Protein AF-A0A528V5S8-F1 (afdb_monomer_lite)

Radius of gyration: 15.59 Å; chains: 1; bounding box: 34×28×46 Å

Sequence (115 aa):
YGGSGGTFAHESAIIEAIGHVGVDGFGIGLHNSIVAPYILHYGSEEQKKKWLPKLATGELIGAIAMTEPGAGSDLQGVKTRAEQDGNQYKVNGSKTFITNGQLANFIIIVTKTDP

Structure (mmCIF, N/CA/C/O backbone):
data_AF-A0A528V5S8-F1
#
_entry.id   AF-A0A528V5S8-F1
#
loop_
_atom_site.group_PDB
_atom_site.id
_atom_site.type_symbol
_atom_site.label_atom_id
_atom_site.label_alt_id
_atom_site.label_comp_id
_atom_site.label_asym_id
_atom_site.label_entity_id
_atom_site.label_seq_id
_atom_site.pdbx_PDB_ins_code
_atom_site.Cartn_x
_atom_site.Cartn_y
_atom_site.Cartn_z
_atom_site.occupancy
_atom_site.B_iso_or_equiv
_atom_site.auth_seq_id
_atom_site.auth_comp_id
_atom_site.auth_asym_id
_atom_site.auth_atom_id
_atom_site.pdbx_PDB_model_num
ATOM 1 N N . TYR A 1 1 ? 10.012 12.372 -2.089 1.00 94.69 1 TYR A N 1
ATOM 2 C CA . TYR A 1 1 ? 10.378 11.491 -0.960 1.00 94.69 1 TYR A CA 1
ATO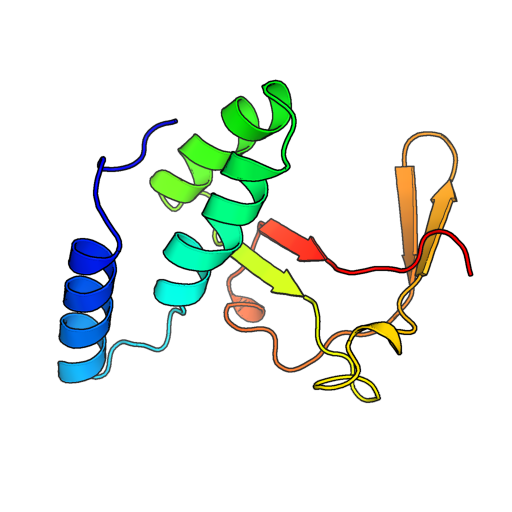M 3 C C . TYR A 1 1 ? 11.229 10.289 -1.411 1.00 94.69 1 TYR A C 1
ATOM 5 O O . TYR A 1 1 ? 10.957 9.179 -0.988 1.00 94.69 1 TYR A O 1
ATOM 13 N N . GLY A 1 2 ? 12.253 10.488 -2.257 1.00 95.06 2 GLY A N 1
ATOM 14 C CA . GLY A 1 2 ? 13.172 9.410 -2.676 1.00 95.06 2 GLY A CA 1
ATOM 15 C C . GLY A 1 2 ? 12.766 8.573 -3.901 1.00 95.06 2 GLY A C 1
ATOM 16 O O . GLY A 1 2 ? 13.518 7.688 -4.277 1.00 95.06 2 GLY A O 1
ATOM 17 N N . GLY A 1 3 ? 11.616 8.839 -4.531 1.00 93.88 3 GLY A N 1
ATOM 18 C CA . GLY A 1 3 ? 11.207 8.161 -5.771 1.00 93.88 3 GLY A CA 1
ATOM 19 C C . GLY A 1 3 ? 11.857 8.742 -7.033 1.00 93.88 3 GLY A C 1
ATOM 20 O O . GLY A 1 3 ? 12.341 9.873 -7.020 1.00 93.88 3 GLY A O 1
ATOM 21 N N . SER A 1 4 ? 11.792 7.993 -8.136 1.00 91.94 4 SER A N 1
ATOM 22 C CA . SER A 1 4 ? 12.487 8.290 -9.402 1.00 91.94 4 SER A CA 1
ATOM 23 C C . SER A 1 4 ? 11.889 9.424 -10.253 1.00 91.94 4 SER A C 1
ATOM 25 O O . SER A 1 4 ? 12.434 9.733 -11.305 1.00 91.94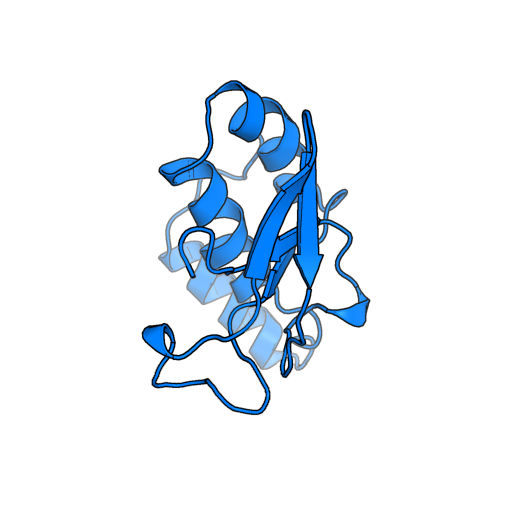 4 SER A O 1
ATOM 27 N N . GLY A 1 5 ? 10.786 10.052 -9.827 1.00 87.06 5 GLY A N 1
ATOM 28 C CA . GLY A 1 5 ? 10.239 11.251 -10.486 1.00 87.06 5 GLY A CA 1
ATOM 29 C C . GLY A 1 5 ? 9.551 11.022 -11.842 1.00 87.06 5 GLY A C 1
ATOM 30 O O . GLY A 1 5 ? 9.729 11.827 -12.750 1.00 87.06 5 GLY A O 1
ATOM 31 N N . GLY A 1 6 ? 8.769 9.945 -11.983 1.00 89.81 6 GLY A N 1
ATOM 32 C CA . GLY A 1 6 ? 8.081 9.577 -13.229 1.00 89.81 6 GLY A CA 1
ATOM 33 C C . GLY A 1 6 ? 6.596 9.957 -13.311 1.00 89.81 6 GLY A C 1
ATOM 34 O O . GLY A 1 6 ? 6.031 10.623 -12.446 1.00 89.81 6 GLY A O 1
ATOM 35 N N . THR A 1 7 ? 5.958 9.477 -14.376 1.00 92.69 7 THR A N 1
ATOM 36 C CA . THR A 1 7 ? 4.515 9.599 -14.648 1.00 92.69 7 THR A CA 1
ATOM 37 C C . THR A 1 7 ? 3.883 8.213 -14.771 1.00 92.69 7 THR A C 1
ATOM 39 O O . THR A 1 7 ? 4.592 7.213 -14.870 1.00 92.69 7 THR A O 1
ATOM 42 N N . PHE A 1 8 ? 2.553 8.143 -14.862 1.00 91.50 8 PHE A N 1
ATOM 43 C CA . PHE A 1 8 ? 1.841 6.881 -15.107 1.00 91.50 8 PHE A CA 1
ATOM 44 C C . PHE A 1 8 ? 2.299 6.151 -16.389 1.00 91.50 8 PHE A C 1
ATOM 46 O O . PHE A 1 8 ? 2.257 4.925 -16.456 1.00 91.50 8 PHE A O 1
ATOM 53 N N . ALA A 1 9 ? 2.799 6.884 -17.391 1.00 95.62 9 ALA A N 1
ATOM 54 C CA . ALA A 1 9 ? 3.356 6.281 -18.603 1.00 95.62 9 ALA A CA 1
ATOM 55 C C . ALA A 1 9 ? 4.627 5.460 -18.320 1.00 95.62 9 ALA A C 1
ATOM 57 O O . ALA A 1 9 ? 4.810 4.396 -18.903 1.00 95.62 9 ALA A O 1
ATOM 58 N N . HIS A 1 10 ? 5.476 5.920 -17.393 1.00 95.00 10 HIS A N 1
ATOM 59 C CA . HIS A 1 10 ? 6.673 5.179 -16.989 1.00 95.00 10 HIS A CA 1
ATOM 60 C C . HIS A 1 10 ? 6.293 3.881 -16.280 1.00 95.00 10 HIS A C 1
ATOM 62 O O . HIS A 1 10 ? 6.851 2.831 -16.579 1.00 95.00 10 HIS A O 1
ATOM 68 N N . GLU A 1 11 ? 5.308 3.947 -15.386 1.00 94.38 11 GLU A N 1
ATOM 69 C CA . GLU A 1 11 ? 4.793 2.756 -14.722 1.00 94.38 11 GLU A CA 1
ATOM 70 C C . GLU A 1 11 ? 4.210 1.756 -15.728 1.00 94.38 11 GLU A C 1
ATOM 72 O O . GLU A 1 11 ? 4.510 0.568 -15.659 1.00 94.38 11 GLU A O 1
ATOM 77 N N . SER A 1 12 ? 3.404 2.233 -16.681 1.00 94.88 12 SER A N 1
ATOM 78 C CA . SER A 1 12 ? 2.788 1.373 -17.696 1.00 94.88 12 SER A CA 1
ATOM 79 C C . SER A 1 12 ? 3.849 0.596 -18.480 1.00 94.88 12 SER A C 1
ATOM 81 O O . SER A 1 12 ? 3.723 -0.615 -18.639 1.00 94.88 12 SER A O 1
ATOM 83 N N . ALA A 1 13 ? 4.935 1.268 -18.879 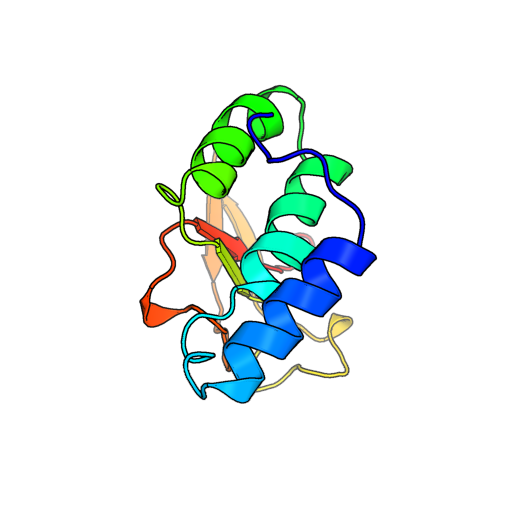1.00 96.19 13 ALA A N 1
ATOM 84 C CA . ALA A 1 13 ? 6.059 0.631 -19.561 1.00 96.19 13 ALA A CA 1
ATOM 85 C C . ALA A 1 13 ? 6.787 -0.404 -18.680 1.00 96.19 13 ALA A C 1
ATOM 87 O O . ALA A 1 13 ? 7.182 -1.459 -19.170 1.00 96.19 13 ALA A O 1
ATOM 88 N N . ILE A 1 14 ? 6.952 -0.131 -17.378 1.00 94.06 14 ILE A N 1
ATOM 89 C CA . ILE A 1 14 ? 7.568 -1.071 -16.426 1.00 94.06 14 ILE A CA 1
ATOM 90 C C . ILE A 1 14 ? 6.712 -2.333 -16.282 1.00 94.06 14 ILE A C 1
ATOM 92 O O . ILE A 1 14 ? 7.235 -3.443 -16.375 1.00 94.06 14 ILE A O 1
ATOM 96 N N . ILE A 1 15 ? 5.403 -2.168 -16.074 1.00 94.69 15 ILE A N 1
ATOM 97 C CA . ILE A 1 15 ? 4.466 -3.287 -15.917 1.00 94.69 15 ILE A CA 1
ATOM 98 C C . ILE A 1 15 ? 4.417 -4.125 -17.200 1.00 94.69 15 ILE A C 1
ATOM 100 O O . ILE A 1 15 ? 4.482 -5.350 -17.121 1.00 94.69 15 ILE A O 1
ATOM 104 N N . GLU A 1 16 ? 4.358 -3.487 -18.373 1.00 95.56 16 GLU A N 1
ATOM 105 C CA . GLU A 1 16 ? 4.375 -4.179 -19.666 1.00 95.56 16 GLU A CA 1
ATOM 106 C C . GLU A 1 16 ? 5.658 -4.998 -19.851 1.00 95.56 16 GLU A C 1
ATOM 108 O O . GLU A 1 16 ? 5.588 -6.186 -20.166 1.00 95.56 16 GLU A O 1
ATOM 113 N N . ALA A 1 17 ? 6.826 -4.400 -19.600 1.00 95.75 17 ALA A N 1
ATOM 114 C CA . ALA A 1 17 ? 8.109 -5.080 -19.753 1.00 95.75 17 ALA A CA 1
ATOM 115 C C . ALA A 1 17 ? 8.254 -6.284 -18.803 1.00 95.75 17 ALA A C 1
ATOM 117 O O . ALA A 1 17 ? 8.711 -7.347 -19.222 1.00 95.75 17 ALA A O 1
ATOM 118 N N . ILE A 1 18 ? 7.839 -6.138 -17.540 1.00 94.81 18 ILE A N 1
ATOM 119 C CA . ILE A 1 18 ? 7.866 -7.214 -16.535 1.00 94.81 18 ILE A CA 1
ATOM 120 C C . ILE A 1 18 ? 6.891 -8.337 -16.901 1.00 94.81 18 ILE A C 1
ATOM 122 O O . ILE A 1 18 ? 7.250 -9.515 -16.829 1.00 94.81 18 ILE A O 1
ATOM 126 N N . GLY A 1 19 ? 5.678 -7.981 -17.330 1.00 94.56 19 GLY A N 1
ATOM 127 C CA . GLY A 1 19 ? 4.671 -8.943 -17.770 1.00 94.56 19 GLY A CA 1
ATOM 128 C C . GLY A 1 19 ? 5.110 -9.712 -19.015 1.00 94.56 19 GLY A C 1
ATOM 129 O O . GLY A 1 19 ? 4.928 -10.925 -19.082 1.00 94.56 19 GLY A O 1
ATOM 130 N N . HIS A 1 20 ? 5.766 -9.044 -19.970 1.00 95.81 20 HIS A N 1
ATOM 131 C CA . HIS A 1 20 ? 6.252 -9.667 -21.203 1.00 95.81 20 HIS A CA 1
ATOM 132 C C . HIS A 1 20 ? 7.247 -10.809 -20.952 1.00 95.81 20 HIS A C 1
ATOM 134 O O . HIS A 1 20 ? 7.261 -11.791 -21.692 1.00 95.81 20 HIS A O 1
ATOM 140 N N . VAL A 1 21 ? 8.064 -10.703 -19.900 1.00 96.06 21 VAL A N 1
ATOM 141 C CA . VAL A 1 21 ? 9.048 -11.734 -19.529 1.00 96.06 21 VAL A CA 1
ATOM 142 C C . VAL A 1 21 ? 8.534 -12.715 -18.466 1.00 96.06 21 VAL A C 1
ATOM 144 O O . VAL A 1 21 ? 9.263 -13.631 -18.090 1.00 96.06 21 VAL A O 1
ATOM 147 N N . GLY A 1 22 ? 7.294 -12.549 -17.987 1.00 94.00 22 GLY A N 1
ATOM 148 C CA . GLY A 1 22 ? 6.644 -13.465 -17.043 1.00 94.00 22 GLY A CA 1
ATOM 149 C C . GLY A 1 22 ? 7.208 -13.434 -15.619 1.00 94.00 22 GLY A C 1
ATOM 150 O O . GLY A 1 22 ? 7.229 -14.465 -14.949 1.00 94.00 22 GLY A O 1
ATOM 151 N N . VAL A 1 23 ? 7.706 -12.280 -15.156 1.00 91.44 23 VAL A N 1
ATOM 152 C CA . VAL A 1 23 ? 8.264 -12.105 -13.793 1.00 91.44 23 VAL A CA 1
ATOM 153 C C . VAL A 1 23 ? 7.396 -11.202 -12.909 1.00 91.44 23 VAL A C 1
ATOM 155 O O . VAL A 1 23 ? 7.874 -10.533 -11.996 1.00 91.44 23 VAL A O 1
ATOM 158 N N . ASP A 1 24 ? 6.093 -11.199 -13.164 1.00 87.44 24 ASP A N 1
ATOM 159 C CA . ASP A 1 24 ? 5.062 -10.378 -12.521 1.00 87.44 24 ASP A CA 1
ATOM 160 C C . ASP A 1 24 ? 4.572 -10.920 -11.162 1.00 87.44 24 ASP A C 1
ATOM 162 O O . ASP A 1 24 ? 3.628 -10.391 -10.576 1.00 87.44 24 ASP A O 1
ATOM 166 N N . GLY A 1 25 ? 5.240 -11.939 -10.608 1.00 88.44 25 GLY A N 1
ATOM 167 C CA . GLY A 1 25 ? 4.907 -12.511 -9.297 1.00 88.44 25 GLY A CA 1
ATOM 168 C C . GLY A 1 25 ? 5.038 -11.522 -8.130 1.00 88.44 25 GLY A C 1
ATOM 169 O O . GLY A 1 25 ? 4.373 -11.678 -7.105 1.00 88.44 25 GLY A O 1
ATOM 170 N N . PHE A 1 26 ? 5.861 -10.481 -8.287 1.00 91.81 26 PHE A N 1
ATOM 171 C CA . PHE A 1 26 ? 5.828 -9.311 -7.416 1.00 91.81 26 PHE A CA 1
ATOM 172 C C . PHE A 1 26 ? 4.851 -8.281 -7.988 1.00 91.81 26 PHE A C 1
ATOM 174 O O . PHE A 1 26 ? 5.048 -7.779 -9.094 1.00 91.81 26 PHE A O 1
ATOM 181 N N . GLY A 1 27 ? 3.833 -7.911 -7.208 1.00 94.56 27 GLY A N 1
ATOM 182 C CA . GLY A 1 27 ? 2.854 -6.887 -7.560 1.00 94.56 27 GLY A CA 1
ATOM 183 C C . GLY A 1 27 ? 3.455 -5.482 -7.529 1.00 94.56 27 GLY A C 1
ATOM 184 O O . GLY A 1 27 ? 3.075 -4.664 -6.690 1.00 94.56 27 GLY A O 1
ATOM 185 N N . ILE A 1 28 ? 4.392 -5.197 -8.433 1.00 94.19 28 ILE A N 1
ATOM 186 C CA . ILE A 1 28 ? 5.086 -3.910 -8.542 1.00 94.19 28 ILE A CA 1
ATOM 187 C C . ILE A 1 28 ? 4.109 -2.775 -8.855 1.00 94.19 28 ILE A C 1
ATOM 189 O O . ILE A 1 28 ? 4.190 -1.719 -8.234 1.00 94.19 28 ILE A O 1
ATOM 193 N N . GLY A 1 29 ? 3.114 -3.042 -9.708 1.00 94.50 29 GLY A N 1
ATOM 194 C CA . GLY A 1 29 ? 2.043 -2.098 -10.024 1.00 94.50 29 GLY A CA 1
ATOM 195 C C . GLY A 1 29 ? 1.240 -1.684 -8.792 1.00 94.50 29 GLY A C 1
ATOM 196 O O . GLY A 1 29 ? 0.981 -0.504 -8.566 1.00 94.50 29 GLY A O 1
ATOM 197 N N . LEU A 1 30 ? 0.901 -2.650 -7.930 1.00 96.12 30 LEU A N 1
ATOM 198 C CA . LEU A 1 30 ? 0.253 -2.369 -6.648 1.00 96.12 30 LEU A CA 1
ATOM 199 C C . LEU A 1 30 ? 1.150 -1.495 -5.759 1.00 96.12 30 LEU A C 1
ATOM 201 O O . LEU A 1 30 ? 0.694 -0.510 -5.179 1.00 96.12 30 LEU A O 1
ATOM 205 N N . HIS A 1 31 ? 2.423 -1.868 -5.635 1.00 96.88 31 HIS A N 1
ATOM 206 C CA . HIS A 1 31 ? 3.382 -1.202 -4.757 1.00 96.88 31 HIS A CA 1
ATOM 207 C C . HIS A 1 31 ? 3.601 0.267 -5.146 1.00 96.88 31 HIS A C 1
ATOM 209 O O . HIS A 1 31 ? 3.428 1.169 -4.320 1.00 96.88 31 HIS A O 1
ATOM 215 N N . ASN A 1 32 ? 3.922 0.506 -6.416 1.00 94.75 32 ASN A N 1
ATOM 216 C CA . ASN A 1 32 ? 4.282 1.819 -6.945 1.00 94.75 32 ASN A CA 1
ATOM 217 C C . ASN A 1 32 ? 3.069 2.715 -7.189 1.00 94.75 32 ASN A C 1
ATOM 219 O O . ASN A 1 32 ? 3.135 3.912 -6.913 1.00 94.75 32 ASN A O 1
ATOM 223 N N . SER A 1 33 ? 1.975 2.152 -7.706 1.00 93.56 33 SER A N 1
ATOM 224 C CA . SER A 1 33 ? 0.858 2.942 -8.244 1.00 93.56 33 SER A CA 1
ATOM 225 C C . SER A 1 33 ? -0.379 2.960 -7.362 1.00 93.56 33 SER A C 1
ATOM 227 O O . SER A 1 33 ? -1.307 3.721 -7.632 1.00 93.56 33 SER A O 1
ATOM 229 N N . ILE A 1 34 ? -0.399 2.167 -6.288 1.00 95.81 34 ILE A N 1
ATOM 230 C CA . ILE A 1 34 ? -1.494 2.167 -5.314 1.00 95.81 34 ILE A CA 1
ATOM 231 C C . ILE A 1 34 ? -0.956 2.499 -3.921 1.00 95.81 34 ILE A C 1
ATOM 233 O O . ILE A 1 34 ? -1.322 3.531 -3.358 1.00 95.81 34 ILE A O 1
ATOM 237 N N . VAL A 1 35 ? -0.054 1.684 -3.365 1.00 97.94 35 VAL A N 1
ATOM 238 C CA . VAL A 1 35 ? 0.385 1.832 -1.963 1.00 97.94 35 VAL A CA 1
ATOM 239 C C . VAL A 1 35 ? 1.125 3.150 -1.726 1.00 97.94 35 VAL A C 1
ATOM 241 O O . VAL A 1 35 ? 0.756 3.903 -0.821 1.00 97.94 35 VAL A O 1
ATOM 244 N N . ALA A 1 36 ? 2.149 3.463 -2.527 1.00 97.12 36 ALA A N 1
ATOM 245 C CA . ALA A 1 36 ? 2.892 4.712 -2.358 1.00 97.12 36 ALA A CA 1
ATOM 246 C C . ALA A 1 36 ? 2.008 5.969 -2.567 1.00 97.12 36 ALA A C 1
ATOM 248 O O . ALA A 1 36 ? 2.065 6.867 -1.720 1.00 97.12 36 ALA A O 1
ATOM 249 N N . PRO A 1 37 ? 1.129 6.042 -3.590 1.00 96.38 37 PRO A N 1
ATOM 250 C CA . PRO A 1 37 ? 0.181 7.143 -3.749 1.00 96.38 37 PRO A CA 1
ATOM 251 C C . PRO A 1 37 ? -0.793 7.318 -2.583 1.00 96.38 37 PRO A C 1
ATOM 253 O O . PRO A 1 37 ? -1.052 8.456 -2.195 1.00 96.38 37 PRO A O 1
ATOM 256 N N . TYR A 1 38 ? -1.283 6.237 -1.962 1.00 97.38 38 TYR A N 1
ATOM 257 C CA . TYR A 1 38 ? -2.140 6.349 -0.773 1.00 97.38 38 TYR A CA 1
ATOM 258 C C . TYR A 1 38 ? -1.465 7.168 0.335 1.00 97.38 38 TYR A C 1
ATOM 260 O O . TYR A 1 38 ? -2.074 8.068 0.910 1.00 97.38 38 TYR A O 1
ATOM 268 N N . ILE A 1 39 ? -0.186 6.903 0.604 1.00 98.00 39 ILE A N 1
ATOM 269 C CA . ILE A 1 39 ? 0.574 7.650 1.614 1.00 98.00 39 ILE A CA 1
ATOM 270 C C . ILE A 1 39 ? 0.891 9.063 1.118 1.00 98.00 39 ILE A C 1
ATOM 272 O O . ILE A 1 39 ? 0.792 10.020 1.884 1.00 98.00 39 ILE A O 1
ATOM 276 N N . LEU A 1 40 ? 1.260 9.215 -0.156 1.00 97.00 40 LEU A N 1
ATOM 277 C CA . LEU A 1 40 ? 1.589 10.515 -0.741 1.00 97.00 40 LEU A CA 1
ATOM 278 C C . LEU A 1 40 ? 0.419 11.504 -0.654 1.00 97.00 40 LEU A C 1
ATOM 280 O O . LEU A 1 40 ? 0.642 12.682 -0.365 1.00 97.00 40 LEU A O 1
ATOM 284 N N . HIS A 1 41 ? -0.803 11.028 -0.890 1.00 97.25 41 HIS A N 1
ATOM 285 C CA . HIS A 1 41 ? -1.999 11.865 -0.934 1.00 97.25 41 HIS A CA 1
ATOM 286 C C . HIS A 1 41 ? -2.688 12.014 0.423 1.00 97.25 41 HIS A C 1
ATOM 288 O O . HIS A 1 41 ? -3.132 13.115 0.739 1.00 97.25 41 HIS A O 1
ATOM 294 N N . TYR A 1 42 ? -2.758 10.949 1.227 1.00 98.00 42 TYR A N 1
ATOM 295 C CA . TYR A 1 42 ? -3.554 10.941 2.461 1.00 98.00 42 TYR A CA 1
ATOM 296 C C . TYR A 1 42 ? -2.728 10.878 3.746 1.00 98.00 42 TYR A C 1
ATOM 298 O O . TYR A 1 42 ? -3.270 11.095 4.828 1.00 98.00 42 TYR A O 1
ATOM 306 N N . GLY A 1 43 ? -1.431 10.581 3.655 1.00 97.81 43 GLY A N 1
ATOM 307 C CA . GLY A 1 43 ? -0.558 10.555 4.822 1.00 97.81 43 GLY A CA 1
ATOM 308 C C . GLY A 1 43 ? -0.274 11.955 5.370 1.00 97.81 43 GLY A C 1
ATOM 309 O O . GLY A 1 43 ? -0.274 12.939 4.629 1.00 97.81 43 GLY A O 1
ATOM 310 N N . SER A 1 44 ? 0.036 12.049 6.663 1.00 98.50 44 SER A N 1
ATOM 311 C CA . SER A 1 44 ? 0.641 13.258 7.235 1.00 98.50 44 SER A CA 1
ATOM 312 C C . SER A 1 44 ? 2.057 13.478 6.681 1.00 98.50 44 SER A C 1
ATOM 314 O O . SER A 1 44 ? 2.679 12.559 6.139 1.00 98.50 44 SER A O 1
ATOM 316 N N . GLU A 1 45 ? 2.622 14.677 6.831 1.00 98.44 45 GLU A N 1
ATOM 317 C CA . GLU A 1 45 ? 4.001 14.925 6.385 1.00 98.44 45 GLU A CA 1
ATOM 318 C C . GLU A 1 45 ? 5.023 14.042 7.119 1.00 98.44 45 GLU A C 1
ATOM 320 O O . GLU A 1 45 ? 5.995 13.578 6.516 1.00 98.44 45 GLU A O 1
ATOM 325 N N . GLU A 1 46 ? 4.786 13.735 8.395 1.00 98.50 46 GLU A N 1
ATOM 326 C CA . GLU A 1 46 ? 5.595 12.798 9.181 1.00 98.50 46 GLU A CA 1
ATOM 327 C C . GLU A 1 46 ? 5.525 11.386 8.589 1.00 98.50 46 GLU A C 1
ATOM 329 O O . GLU A 1 46 ? 6.554 10.733 8.411 1.00 98.50 46 GLU A O 1
ATOM 334 N N . GLN A 1 47 ? 4.323 10.925 8.234 1.00 98.44 47 GLN A N 1
ATOM 335 C CA . GLN A 1 47 ? 4.097 9.620 7.610 1.00 98.44 47 GLN A CA 1
ATOM 336 C C . GLN A 1 47 ? 4.773 9.520 6.239 1.00 98.44 47 GLN A C 1
ATOM 338 O O . GLN A 1 47 ? 5.488 8.551 5.967 1.00 98.44 47 GLN A O 1
ATOM 343 N N . LYS A 1 48 ? 4.624 10.549 5.398 1.00 98.69 48 LYS A N 1
ATOM 344 C CA . LYS A 1 48 ? 5.274 10.626 4.084 1.00 98.69 48 LYS A CA 1
ATOM 345 C C . LYS A 1 48 ? 6.792 10.555 4.204 1.00 98.69 48 LYS A C 1
ATOM 347 O O . LYS A 1 48 ? 7.417 9.743 3.526 1.00 98.69 48 LYS A O 1
ATOM 352 N N . LYS A 1 49 ? 7.395 11.351 5.097 1.00 98.50 49 LYS A N 1
ATOM 353 C CA . LYS A 1 49 ? 8.849 11.337 5.344 1.00 98.50 49 LYS A CA 1
ATOM 354 C C . LYS A 1 49 ? 9.336 10.001 5.905 1.00 98.50 49 LYS A C 1
ATOM 356 O O . LYS A 1 49 ? 10.438 9.582 5.570 1.00 98.50 49 LYS A O 1
ATOM 361 N N . LYS A 1 50 ? 8.530 9.333 6.735 1.00 98.44 50 LYS A N 1
ATOM 362 C CA . LYS A 1 50 ? 8.885 8.053 7.362 1.00 98.44 50 LYS A CA 1
ATOM 363 C C . LYS A 1 50 ? 8.834 6.874 6.390 1.00 98.44 50 LYS A C 1
ATOM 365 O O . LYS A 1 50 ? 9.713 6.015 6.448 1.00 98.44 50 LYS A O 1
ATOM 370 N N . TRP A 1 51 ? 7.806 6.796 5.545 1.00 98.56 51 TRP A N 1
ATOM 371 C CA . TRP A 1 51 ? 7.506 5.575 4.787 1.00 98.56 51 TRP A CA 1
ATOM 372 C C . TRP A 1 51 ? 7.846 5.655 3.303 1.00 98.56 51 TRP A C 1
ATOM 374 O O . TRP A 1 51 ? 8.366 4.683 2.762 1.00 98.56 51 TRP A O 1
ATOM 384 N N . LEU A 1 52 ? 7.614 6.792 2.641 1.00 98.44 52 LEU A N 1
ATOM 385 C CA . LEU A 1 52 ? 7.822 6.884 1.192 1.00 98.44 52 LEU A CA 1
ATOM 386 C C . LEU A 1 52 ? 9.277 6.637 0.758 1.00 98.44 52 LEU A C 1
ATOM 388 O O . LEU A 1 52 ? 9.451 5.923 -0.227 1.00 98.44 52 LEU A O 1
ATOM 392 N N . PRO A 1 53 ? 10.320 7.118 1.471 1.00 98.38 53 PRO A N 1
ATOM 393 C CA . PRO A 1 53 ? 11.697 6.786 1.105 1.00 98.38 53 PRO A CA 1
ATOM 394 C C . PRO A 1 53 ? 11.975 5.282 1.154 1.00 98.38 53 PRO A C 1
ATOM 396 O O . PRO A 1 53 ? 12.645 4.760 0.274 1.00 98.38 53 PRO A O 1
ATOM 399 N N . LYS A 1 54 ? 11.411 4.576 2.140 1.00 98.50 54 LYS A N 1
ATOM 400 C CA . LYS A 1 54 ? 11.601 3.131 2.322 1.00 98.50 54 LYS A CA 1
ATOM 401 C C . LYS A 1 54 ? 10.828 2.294 1.305 1.00 98.50 54 LYS A C 1
ATOM 403 O O . LYS A 1 54 ? 11.293 1.236 0.899 1.00 98.50 54 LYS A O 1
ATOM 408 N N . LEU A 1 55 ? 9.652 2.766 0.889 1.00 97.88 55 LEU A N 1
ATOM 409 C CA . LEU A 1 55 ? 8.904 2.161 -0.215 1.00 97.88 55 LEU A CA 1
ATOM 410 C C . LEU A 1 55 ? 9.628 2.367 -1.549 1.00 97.88 55 LEU A C 1
ATOM 412 O O . LEU A 1 55 ? 9.637 1.459 -2.373 1.00 97.88 55 LEU A O 1
ATOM 416 N N . ALA A 1 56 ? 10.255 3.532 -1.747 1.00 96.81 56 ALA A N 1
ATOM 417 C CA . ALA A 1 56 ? 11.010 3.842 -2.959 1.00 96.81 56 ALA A CA 1
ATOM 418 C C . ALA A 1 56 ? 12.309 3.028 -3.082 1.00 96.81 56 ALA A C 1
ATOM 420 O O . ALA A 1 56 ? 12.695 2.674 -4.191 1.00 96.81 56 ALA A O 1
ATOM 421 N N . THR A 1 57 ? 12.974 2.711 -1.966 1.00 96.62 57 THR A N 1
ATOM 422 C CA . THR A 1 57 ? 14.178 1.859 -1.959 1.00 96.62 57 THR A CA 1
ATOM 423 C C . THR A 1 57 ? 13.871 0.361 -1.960 1.00 96.62 57 THR A C 1
ATOM 425 O O . THR A 1 57 ? 14.783 -0.436 -2.161 1.00 96.62 57 THR A O 1
ATOM 428 N N . GLY A 1 58 ? 12.618 -0.032 -1.706 1.00 95.25 58 GLY A N 1
ATOM 429 C CA . GLY A 1 58 ? 12.221 -1.431 -1.538 1.00 95.25 58 GLY A CA 1
ATOM 430 C C . GLY A 1 58 ? 12.552 -2.032 -0.164 1.00 95.25 58 GLY A C 1
ATOM 431 O O . GLY A 1 58 ? 12.346 -3.225 0.031 1.00 95.25 58 GLY A O 1
ATOM 432 N N . GLU A 1 59 ? 13.026 -1.235 0.806 1.00 97.94 59 GLU A N 1
ATOM 433 C CA . GLU A 1 59 ? 13.159 -1.676 2.209 1.00 97.94 59 GLU A CA 1
ATOM 434 C C . GLU A 1 59 ? 11.792 -2.092 2.776 1.00 97.94 59 GLU A C 1
ATOM 436 O O . GLU A 1 59 ? 11.672 -3.079 3.509 1.00 97.94 59 GLU A O 1
ATOM 441 N N . LEU A 1 60 ? 10.752 -1.337 2.412 1.00 98.31 60 LEU A N 1
ATOM 442 C CA . LEU A 1 60 ? 9.373 -1.736 2.638 1.00 98.31 60 LEU A CA 1
ATOM 443 C C . LEU A 1 60 ? 8.773 -2.298 1.355 1.00 98.31 60 LEU A C 1
ATOM 445 O O . LEU A 1 60 ? 8.873 -1.674 0.302 1.00 98.31 60 LEU A O 1
ATOM 449 N N . ILE A 1 61 ? 8.087 -3.430 1.485 1.00 98.06 61 ILE A N 1
ATOM 450 C CA . ILE A 1 61 ? 7.226 -4.024 0.468 1.00 98.06 61 ILE A CA 1
ATOM 451 C C . ILE A 1 61 ? 5.777 -3.772 0.882 1.00 98.06 61 ILE A C 1
ATOM 453 O O . ILE A 1 61 ? 5.334 -4.179 1.960 1.00 98.06 61 ILE A O 1
ATOM 457 N N . GLY A 1 62 ? 5.059 -3.068 0.014 1.00 98.12 62 GLY A N 1
ATOM 458 C CA . GLY A 1 62 ? 3.708 -2.593 0.229 1.00 98.12 62 GLY A CA 1
ATOM 459 C C . GLY A 1 62 ? 2.644 -3.584 -0.227 1.00 98.12 62 GLY A C 1
ATOM 460 O O . GLY A 1 62 ? 2.711 -4.137 -1.328 1.00 98.12 62 GLY A O 1
ATOM 461 N N . ALA A 1 63 ? 1.609 -3.726 0.592 1.00 98.50 63 ALA A N 1
ATOM 462 C CA . ALA A 1 63 ? 0.338 -4.326 0.213 1.00 98.50 63 ALA A CA 1
ATOM 463 C C . ALA A 1 63 ? -0.836 -3.450 0.663 1.00 98.50 63 ALA A C 1
ATOM 465 O O . ALA A 1 63 ? -0.701 -2.563 1.513 1.00 98.50 63 ALA A O 1
ATOM 466 N N . ILE A 1 64 ? -2.012 -3.730 0.109 1.00 98.19 64 ILE A N 1
ATOM 467 C CA . ILE A 1 64 ? -3.265 -3.112 0.529 1.00 98.19 64 ILE A CA 1
ATOM 468 C C . ILE A 1 64 ? -4.319 -4.187 0.777 1.00 98.19 64 ILE A C 1
ATOM 470 O O . ILE A 1 64 ? -4.560 -5.057 -0.058 1.00 98.19 64 ILE A O 1
ATOM 474 N N . ALA A 1 65 ? -4.922 -4.141 1.959 1.00 98.12 65 ALA A N 1
ATOM 475 C CA . ALA A 1 65 ? -5.852 -5.130 2.464 1.00 98.12 65 ALA A CA 1
ATOM 476 C C . ALA A 1 65 ? -7.267 -4.550 2.534 1.00 98.12 65 ALA A C 1
ATOM 478 O O . ALA A 1 65 ? -7.708 -4.021 3.559 1.00 98.12 65 ALA A O 1
ATOM 479 N N . MET A 1 66 ? -7.965 -4.649 1.402 1.00 97.19 66 MET A N 1
ATOM 480 C CA . MET A 1 66 ? -9.344 -4.190 1.237 1.00 97.19 66 MET A CA 1
ATOM 481 C C . MET A 1 66 ? -10.331 -5.352 1.354 1.00 97.19 66 MET A C 1
ATOM 483 O O . MET A 1 66 ? -11.124 -5.390 2.296 1.00 97.19 66 MET A O 1
ATOM 487 N N . THR A 1 67 ? -10.214 -6.307 0.430 1.00 97.69 67 THR A N 1
ATOM 488 C CA . THR A 1 67 ? -11.132 -7.430 0.224 1.00 97.69 67 THR A CA 1
ATOM 489 C C . THR A 1 67 ? -11.198 -8.368 1.425 1.00 97.69 67 THR A C 1
ATOM 491 O O . THR A 1 67 ? -10.185 -8.729 2.027 1.00 97.69 67 THR A O 1
ATOM 494 N N . GLU A 1 68 ? -12.411 -8.806 1.737 1.00 98.25 68 GLU A N 1
ATOM 495 C CA . GLU A 1 68 ? -12.745 -9.800 2.753 1.00 98.25 68 GLU A CA 1
ATOM 496 C C . GLU A 1 68 ? -13.451 -10.989 2.095 1.00 98.25 68 GLU A C 1
ATOM 498 O O . GLU A 1 68 ? -14.038 -10.827 1.025 1.00 98.25 68 GLU A O 1
ATOM 503 N N . PRO A 1 69 ? -13.483 -12.175 2.730 1.00 96.25 69 PRO A N 1
ATOM 504 C CA . PRO A 1 69 ? -14.231 -13.318 2.203 1.00 96.25 69 PRO A CA 1
ATOM 505 C C . PRO A 1 69 ? -15.701 -13.008 1.867 1.00 96.25 69 PRO A C 1
ATOM 507 O O . PRO A 1 69 ? -16.255 -13.608 0.953 1.00 96.25 69 PRO A O 1
ATOM 510 N N . GLY A 1 70 ? -16.320 -12.064 2.589 1.00 92.62 70 GLY A N 1
ATOM 511 C CA . GLY A 1 70 ? -17.699 -11.617 2.364 1.00 92.62 70 GLY A CA 1
ATOM 512 C C . GLY A 1 70 ? -17.853 -10.250 1.686 1.00 92.62 70 GLY A C 1
ATOM 513 O O . GLY A 1 70 ? -18.984 -9.795 1.554 1.00 92.62 70 GLY A O 1
ATOM 514 N N . ALA A 1 71 ? -16.764 -9.575 1.294 1.00 94.44 71 ALA A N 1
ATOM 515 C CA . ALA A 1 71 ? -16.820 -8.226 0.722 1.00 94.44 71 ALA A CA 1
ATOM 516 C C . ALA A 1 71 ? -15.687 -7.989 -0.291 1.00 94.44 71 ALA A C 1
ATOM 518 O O . ALA A 1 71 ? -14.514 -7.944 0.076 1.00 94.44 71 ALA A O 1
ATOM 519 N N . GLY A 1 72 ? -16.048 -7.813 -1.565 1.00 93.25 72 GLY A N 1
ATOM 520 C CA . GLY A 1 72 ? -15.135 -7.453 -2.657 1.00 93.25 72 GLY A CA 1
ATOM 521 C C . GLY A 1 72 ? -15.606 -6.188 -3.365 1.00 93.25 72 GLY A C 1
ATOM 522 O O . GLY A 1 72 ? -15.196 -5.090 -3.003 1.00 93.25 72 GLY A O 1
ATOM 523 N N . SER A 1 73 ? -16.507 -6.337 -4.343 1.00 95.38 73 SER A N 1
ATOM 524 C CA . SER A 1 73 ? -17.111 -5.198 -5.053 1.00 95.38 73 SER A CA 1
ATOM 525 C C . SER A 1 73 ? -17.896 -4.270 -4.119 1.00 95.38 73 SER A C 1
ATOM 527 O O . SER A 1 73 ? -17.797 -3.053 -4.250 1.00 95.38 73 SER A O 1
ATOM 529 N N . ASP A 1 74 ? -18.630 -4.828 -3.149 1.00 94.81 74 ASP A N 1
ATOM 530 C CA . ASP A 1 74 ? -19.238 -4.057 -2.058 1.00 94.81 74 ASP A CA 1
ATOM 531 C C . ASP A 1 74 ? -18.213 -3.790 -0.946 1.00 94.81 74 ASP A C 1
ATOM 533 O O . ASP A 1 74 ? -18.225 -4.405 0.122 1.00 94.81 74 ASP A O 1
ATOM 537 N N . LEU A 1 75 ? -17.280 -2.875 -1.214 1.00 92.88 75 LEU A N 1
ATOM 538 C CA . LEU A 1 75 ? -16.232 -2.533 -0.253 1.00 92.88 75 LEU A CA 1
ATOM 539 C C . LEU A 1 75 ? -16.783 -1.808 0.988 1.00 92.88 75 LEU A C 1
ATOM 541 O O . LEU A 1 75 ? -16.186 -1.876 2.059 1.00 92.88 75 LEU A O 1
ATOM 545 N N . GLN A 1 76 ? -17.934 -1.139 0.893 1.00 93.62 76 GLN A N 1
ATOM 546 C CA . GLN A 1 76 ? -18.571 -0.510 2.058 1.00 93.62 76 GLN A CA 1
ATOM 547 C C . GLN A 1 76 ? -19.094 -1.559 3.058 1.00 93.62 76 GLN A C 1
ATOM 549 O O . GLN A 1 76 ? -19.195 -1.298 4.265 1.00 93.62 76 GLN A O 1
ATOM 554 N N . GLY A 1 77 ? -19.371 -2.771 2.570 1.00 94.62 77 GLY A N 1
ATOM 555 C CA . GLY A 1 77 ? -19.819 -3.926 3.340 1.00 94.62 77 GLY A CA 1
ATOM 556 C C . GLY A 1 77 ? -18.778 -4.565 4.268 1.00 94.62 77 GLY A C 1
ATOM 557 O O . GLY A 1 77 ? -19.156 -5.453 5.038 1.00 94.62 77 GLY A O 1
ATOM 558 N N . VAL A 1 78 ? -17.511 -4.116 4.260 1.00 97.31 78 VAL A N 1
ATOM 559 C CA . VAL A 1 78 ? -16.434 -4.696 5.092 1.00 97.31 78 VAL A CA 1
ATOM 560 C C . VAL A 1 78 ? -16.814 -4.801 6.572 1.00 97.31 78 VAL A C 1
ATOM 562 O O . VAL A 1 78 ? -17.494 -3.937 7.141 1.00 97.31 78 VAL A O 1
ATOM 565 N N . LYS A 1 79 ? -16.369 -5.888 7.198 1.00 97.00 79 LYS A N 1
ATOM 566 C CA . LYS A 1 79 ? -16.636 -6.257 8.589 1.00 97.00 79 LYS A CA 1
ATOM 567 C C . LYS A 1 79 ? -15.408 -6.151 9.480 1.00 97.00 79 LYS A C 1
ATOM 569 O O . LYS A 1 79 ? -15.585 -6.172 10.692 1.00 97.00 79 LYS A O 1
ATOM 574 N N . THR A 1 80 ? -14.198 -6.021 8.931 1.00 98.19 80 THR A N 1
ATOM 575 C CA . THR A 1 80 ? -13.000 -5.756 9.741 1.00 98.19 80 THR A CA 1
ATOM 576 C C . THR A 1 80 ? -13.175 -4.443 10.494 1.00 98.19 80 THR A C 1
ATOM 578 O O . THR A 1 80 ? -13.443 -3.404 9.885 1.00 98.19 80 THR A O 1
ATOM 581 N N . ARG A 1 81 ? -13.015 -4.485 11.816 1.00 97.56 81 ARG A N 1
ATOM 582 C CA . ARG A 1 81 ? -13.188 -3.337 12.710 1.00 97.56 81 ARG A CA 1
ATOM 583 C C . ARG A 1 81 ? -11.861 -2.937 13.331 1.00 97.56 81 ARG A C 1
ATOM 585 O O . ARG A 1 81 ? -11.004 -3.789 13.558 1.00 97.56 81 ARG A O 1
ATOM 592 N N . ALA A 1 82 ? -11.718 -1.649 13.601 1.00 98.06 82 ALA A N 1
ATOM 593 C CA . ALA A 1 82 ? -10.625 -1.076 14.364 1.00 98.06 82 ALA A CA 1
ATOM 594 C C . ALA A 1 82 ? -11.221 -0.295 15.537 1.00 98.06 82 ALA A C 1
ATOM 596 O O . ALA A 1 82 ? -11.870 0.728 15.340 1.00 98.06 82 ALA A O 1
ATOM 597 N N . GLU A 1 83 ? -11.009 -0.793 16.749 1.00 97.12 83 GLU A N 1
ATOM 598 C CA . GLU A 1 83 ? -11.494 -0.175 17.985 1.00 97.12 83 GLU A CA 1
ATOM 599 C C . GLU A 1 83 ? -10.339 0.554 18.672 1.00 97.12 83 GLU A C 1
ATOM 601 O O . GLU A 1 83 ? -9.224 0.028 18.724 1.00 97.12 83 GLU A O 1
ATOM 606 N N . GLN A 1 84 ? -10.579 1.767 19.173 1.00 96.25 84 GLN A N 1
ATOM 607 C CA . GLN A 1 84 ? -9.553 2.515 19.895 1.00 96.25 84 GLN A CA 1
ATOM 608 C C . GLN A 1 84 ? -9.245 1.825 21.233 1.00 96.25 84 GLN A C 1
ATOM 610 O O . GLN A 1 84 ? -10.141 1.582 22.037 1.00 96.25 84 GLN A O 1
ATOM 615 N N . ASP A 1 85 ? -7.967 1.547 21.475 1.00 96.12 85 ASP A N 1
ATOM 616 C CA . ASP A 1 85 ? -7.443 0.938 22.696 1.00 96.12 85 ASP A CA 1
ATOM 617 C C . ASP A 1 85 ? -6.276 1.803 23.197 1.00 96.12 85 ASP A C 1
ATOM 619 O O . 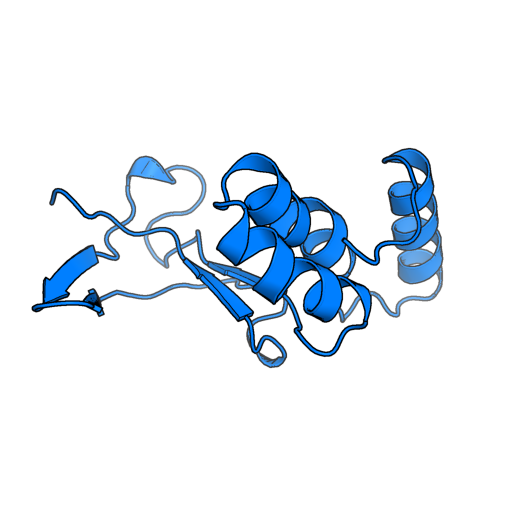ASP A 1 85 ? -5.123 1.647 22.794 1.00 96.12 85 ASP A O 1
ATOM 623 N N . GLY A 1 86 ? -6.595 2.827 23.993 1.00 95.44 86 GLY A N 1
ATOM 624 C CA . GLY A 1 86 ? -5.623 3.826 24.441 1.00 95.44 86 GLY A CA 1
ATOM 625 C C . GLY A 1 86 ? -5.033 4.649 23.287 1.00 95.44 86 GLY A C 1
ATOM 626 O O . GLY A 1 86 ? -5.741 5.426 22.641 1.00 95.44 86 GLY A O 1
ATOM 627 N N . ASN A 1 87 ? -3.721 4.510 23.058 1.00 95.69 87 ASN A N 1
ATOM 628 C CA . ASN A 1 87 ? -2.973 5.208 22.003 1.00 95.69 87 ASN A CA 1
ATOM 629 C C . ASN A 1 87 ? -2.822 4.390 20.705 1.00 95.69 87 ASN A C 1
ATOM 631 O O . ASN A 1 87 ? -2.071 4.790 19.813 1.00 95.69 87 ASN A O 1
ATOM 635 N N . GLN A 1 88 ? -3.504 3.250 20.606 1.00 96.12 88 GLN A N 1
ATOM 636 C CA . GLN A 1 88 ? -3.462 2.347 19.461 1.00 96.12 88 GLN A CA 1
ATOM 637 C C . GLN A 1 88 ? -4.875 1.922 19.047 1.00 96.12 88 GLN A C 1
ATOM 639 O O . GLN A 1 88 ? -5.863 2.248 19.702 1.00 96.12 88 GLN A O 1
ATOM 644 N N . TYR A 1 89 ? -4.963 1.191 17.937 1.00 96.88 89 TYR A N 1
ATOM 645 C CA . TYR A 1 89 ? -6.190 0.531 17.501 1.00 96.88 89 TYR A CA 1
ATOM 646 C C . TYR A 1 89 ? -6.032 -0.983 17.610 1.00 96.88 89 TYR A C 1
ATOM 648 O O . TYR A 1 89 ? -5.039 -1.542 17.139 1.00 96.88 89 TYR A O 1
ATOM 656 N N . LYS A 1 90 ? -7.042 -1.656 18.162 1.00 97.38 90 LYS A N 1
ATOM 657 C CA . LYS A 1 90 ? -7.184 -3.109 18.090 1.00 97.38 90 LYS A CA 1
ATOM 658 C C . LYS A 1 90 ? -7.990 -3.465 16.845 1.00 97.38 90 LYS A C 1
ATOM 660 O O . LYS A 1 90 ? -9.176 -3.152 16.752 1.00 97.38 90 LYS A O 1
ATOM 665 N N . VAL A 1 91 ? -7.345 -4.125 15.887 1.00 97.88 91 VAL A N 1
ATOM 666 C CA . VAL A 1 91 ? -7.970 -4.523 14.619 1.00 97.88 91 VAL A CA 1
ATOM 667 C C . VAL A 1 91 ? -8.425 -5.981 14.688 1.00 97.88 91 VAL A C 1
ATOM 669 O O . VAL A 1 91 ? -7.622 -6.855 15.005 1.00 97.88 91 VAL A O 1
ATOM 672 N N . ASN A 1 92 ? -9.69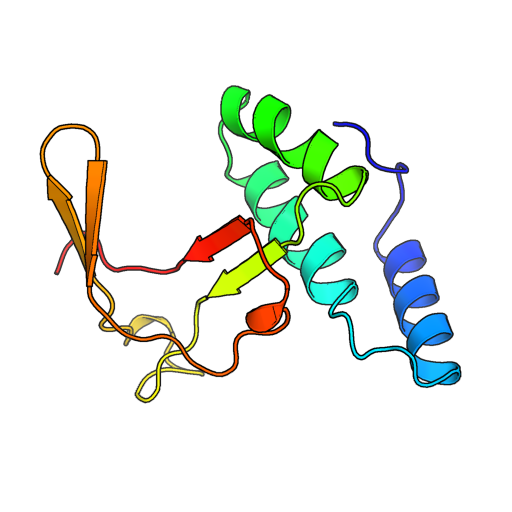3 -6.255 14.369 1.00 97.88 92 ASN A N 1
ATOM 673 C CA . ASN A 1 92 ? -10.252 -7.610 14.295 1.00 97.88 92 ASN A CA 1
ATOM 674 C C . ASN A 1 92 ? -11.014 -7.816 12.985 1.00 97.88 92 ASN A C 1
ATOM 676 O O . ASN A 1 92 ? -11.902 -7.035 12.641 1.00 97.88 92 ASN A O 1
ATOM 680 N N . GLY A 1 93 ? -10.693 -8.892 12.270 1.00 97.00 93 GLY A N 1
ATOM 681 C CA . GLY A 1 93 ? -11.349 -9.265 11.021 1.00 97.00 93 GLY A CA 1
ATOM 682 C C . GLY A 1 93 ? -10.503 -10.224 10.194 1.00 97.00 93 GLY A C 1
ATOM 683 O O . GLY A 1 93 ? -9.568 -10.840 10.700 1.00 97.00 93 GLY A O 1
ATOM 684 N N . SER A 1 94 ? -10.838 -10.352 8.913 1.00 97.56 94 SER A N 1
ATOM 685 C CA . SER A 1 94 ? -10.092 -11.185 7.969 1.00 97.56 94 SER A CA 1
ATOM 686 C C . SER A 1 94 ? -10.038 -10.515 6.605 1.00 97.56 94 SER A C 1
ATOM 688 O O . SER A 1 94 ? -10.985 -9.845 6.196 1.00 97.56 94 SER A O 1
ATOM 690 N N . LYS A 1 95 ? -8.918 -10.696 5.908 1.00 98.31 95 LYS A N 1
ATOM 691 C CA . LYS A 1 95 ? -8.662 -10.151 4.574 1.00 98.31 95 LYS A CA 1
ATOM 692 C C . LYS A 1 95 ? -8.236 -11.288 3.652 1.00 98.31 95 LYS A C 1
ATOM 694 O O . LYS A 1 95 ? -7.618 -12.245 4.112 1.00 98.31 95 LYS A O 1
ATOM 699 N N . THR A 1 96 ? -8.583 -11.206 2.371 1.00 97.56 96 THR A N 1
ATOM 700 C CA . THR A 1 96 ? -8.275 -12.253 1.383 1.00 97.56 96 THR A CA 1
ATOM 701 C C . THR A 1 96 ? -7.900 -11.654 0.030 1.00 97.56 96 THR A C 1
ATOM 703 O O . THR A 1 96 ? -8.247 -10.512 -0.252 1.00 97.56 96 THR A O 1
ATOM 706 N N . PHE A 1 97 ? -7.191 -12.425 -0.799 1.00 96.56 97 PHE A N 1
ATOM 707 C CA . PHE A 1 97 ? -6.671 -12.008 -2.112 1.00 96.56 97 PHE A CA 1
ATOM 708 C C . PHE A 1 97 ? -5.727 -10.797 -2.056 1.00 96.56 97 PHE A C 1
ATOM 710 O O . PHE A 1 97 ? -5.776 -9.895 -2.891 1.00 96.56 97 PHE A O 1
ATOM 717 N N . ILE A 1 98 ? -4.844 -10.779 -1.054 1.00 97.62 98 ILE A N 1
ATOM 718 C CA . ILE A 1 98 ? -3.912 -9.672 -0.842 1.00 97.62 98 ILE A CA 1
ATOM 719 C C . ILE A 1 98 ? -2.659 -9.882 -1.686 1.00 97.62 98 ILE A C 1
ATOM 721 O O . ILE A 1 98 ? -1.777 -10.667 -1.336 1.00 97.62 98 ILE A O 1
ATOM 725 N N . THR A 1 99 ? -2.579 -9.154 -2.800 1.00 97.19 99 THR A N 1
ATOM 726 C CA . THR A 1 99 ? -1.359 -9.077 -3.617 1.00 97.19 99 THR A CA 1
ATOM 727 C C . THR A 1 99 ? -0.199 -8.565 -2.757 1.00 97.19 99 THR A C 1
ATOM 729 O O . THR A 1 99 ? -0.387 -7.690 -1.912 1.00 97.19 99 THR A O 1
ATOM 732 N N . ASN A 1 100 ? 0.986 -9.156 -2.938 1.00 97.62 100 ASN A N 1
ATOM 733 C CA . ASN A 1 100 ? 2.168 -9.013 -2.077 1.00 97.62 100 ASN A CA 1
ATOM 734 C C . ASN A 1 100 ? 2.000 -9.511 -0.631 1.00 97.62 100 ASN A C 1
ATOM 736 O O . ASN A 1 100 ? 2.948 -9.404 0.137 1.00 97.62 100 ASN A O 1
ATOM 740 N N . GLY A 1 101 ? 0.862 -10.090 -0.232 1.00 96.31 101 GLY A N 1
ATOM 741 C CA . GLY A 1 101 ? 0.571 -10.401 1.174 1.00 96.31 101 GLY A CA 1
ATOM 742 C C . GLY A 1 101 ? 1.602 -11.294 1.877 1.00 96.31 101 GLY A C 1
ATOM 743 O O . GLY A 1 101 ? 1.833 -11.121 3.067 1.00 96.31 101 GLY A O 1
ATOM 744 N N . GLN A 1 102 ? 2.261 -12.203 1.151 1.00 94.94 102 GLN A N 1
ATOM 745 C CA . GLN A 1 102 ? 3.335 -13.044 1.702 1.00 94.94 102 GLN A CA 1
ATOM 746 C C . GLN A 1 102 ? 4.679 -12.312 1.851 1.00 94.94 102 GLN A C 1
ATOM 748 O O . GLN A 1 102 ? 5.504 -12.713 2.665 1.00 94.94 102 GLN A O 1
ATOM 753 N N . LEU A 1 103 ? 4.909 -11.265 1.055 1.00 95.50 103 LEU A N 1
ATOM 754 C CA . LEU A 1 103 ? 6.170 -10.519 0.992 1.00 95.50 103 LEU A CA 1
ATOM 755 C C . LEU A 1 103 ? 6.113 -9.205 1.783 1.00 95.50 103 LEU A C 1
ATOM 757 O O . LEU A 1 103 ? 7.148 -8.633 2.116 1.00 95.50 103 LEU A O 1
ATOM 761 N N . ALA A 1 104 ? 4.909 -8.695 2.039 1.00 97.44 104 ALA A N 1
ATOM 762 C CA . ALA A 1 104 ? 4.704 -7.362 2.569 1.00 97.44 104 ALA A CA 1
ATOM 763 C C . ALA A 1 104 ? 5.130 -7.243 4.033 1.00 97.44 104 ALA A C 1
ATOM 765 O O . ALA A 1 104 ? 4.757 -8.038 4.893 1.00 97.44 104 ALA A O 1
ATOM 766 N N . ASN A 1 105 ? 5.846 -6.162 4.320 1.00 97.56 105 ASN A N 1
ATOM 767 C CA . ASN A 1 105 ? 6.179 -5.703 5.668 1.00 97.56 105 ASN A CA 1
ATOM 768 C C . ASN A 1 105 ? 5.590 -4.302 5.949 1.00 97.56 105 ASN A C 1
ATOM 770 O O . ASN A 1 105 ? 5.840 -3.710 6.998 1.00 97.56 105 ASN A O 1
ATOM 774 N N . PHE A 1 106 ? 4.770 -3.788 5.024 1.00 98.19 106 PHE A N 1
ATOM 775 C CA . PHE A 1 106 ? 3.939 -2.603 5.179 1.00 98.19 106 PHE A CA 1
ATOM 776 C C . PHE A 1 106 ? 2.575 -2.851 4.526 1.00 98.19 106 PHE A C 1
ATOM 778 O O . PHE A 1 106 ? 2.494 -3.130 3.330 1.00 98.19 106 PHE A O 1
ATOM 785 N N . ILE A 1 107 ? 1.490 -2.750 5.297 1.00 98.31 107 ILE A N 1
ATOM 786 C CA . ILE A 1 107 ? 0.140 -3.055 4.810 1.00 98.31 107 ILE A CA 1
ATOM 787 C C . ILE A 1 107 ? -0.801 -1.903 5.151 1.00 98.31 107 ILE A C 1
ATOM 789 O O . ILE A 1 107 ? -0.962 -1.546 6.316 1.00 98.31 107 ILE A O 1
ATOM 793 N N . ILE A 1 108 ? -1.457 -1.352 4.131 1.00 98.25 108 ILE A N 1
ATOM 794 C CA . ILE A 1 108 ? -2.587 -0.435 4.306 1.00 98.25 108 ILE A CA 1
ATOM 795 C C . ILE A 1 108 ? -3.840 -1.284 4.493 1.00 98.25 108 ILE A C 1
ATOM 797 O O . ILE A 1 108 ? -4.170 -2.079 3.618 1.00 98.25 108 ILE A O 1
ATOM 801 N N . ILE A 1 109 ? -4.548 -1.139 5.610 1.00 97.75 109 ILE A N 1
ATOM 802 C CA . ILE A 1 109 ? -5.721 -1.966 5.926 1.00 97.75 109 ILE A CA 1
ATOM 803 C C . ILE A 1 109 ? -6.970 -1.088 5.940 1.00 97.75 109 ILE A C 1
ATOM 805 O O . ILE A 1 109 ? -7.001 -0.065 6.619 1.00 97.75 109 ILE A O 1
ATOM 809 N N . VAL A 1 110 ? -8.011 -1.504 5.216 1.00 97.12 110 VAL A N 1
ATOM 810 C CA . VAL A 1 110 ? -9.338 -0.878 5.298 1.00 97.12 110 VAL A CA 1
ATOM 811 C C . VAL A 1 110 ? -10.129 -1.516 6.436 1.00 97.12 110 VAL A C 1
ATOM 813 O O . VAL A 1 110 ? -10.340 -2.734 6.449 1.00 97.12 110 VAL A O 1
ATOM 816 N N . THR A 1 111 ? -10.594 -0.687 7.369 1.00 97.50 111 THR A N 1
ATOM 817 C CA . THR A 1 111 ? -11.334 -1.098 8.570 1.00 97.50 111 THR A CA 1
ATOM 818 C C . THR A 1 111 ? -12.469 -0.124 8.873 1.00 97.50 111 THR A C 1
ATOM 820 O O . THR A 1 111 ? -12.353 1.061 8.566 1.00 97.50 111 THR A O 1
ATOM 823 N N . LYS A 1 112 ? -13.523 -0.582 9.552 1.00 96.56 112 LYS A N 1
ATOM 824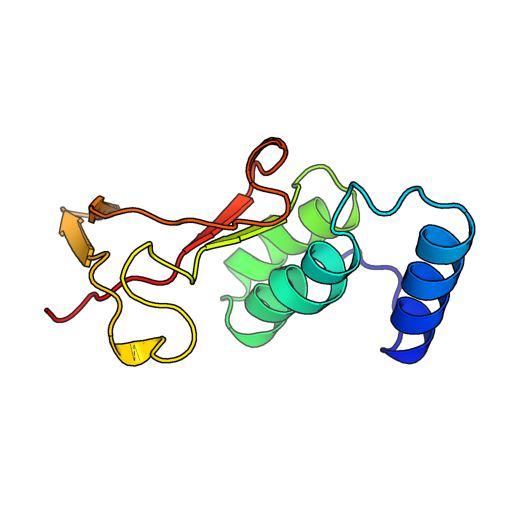 C CA . LYS A 1 112 ? -14.537 0.297 10.154 1.00 96.56 112 LYS A CA 1
ATOM 825 C C . LYS A 1 112 ? -14.110 0.745 11.547 1.00 96.56 112 LYS A C 1
ATOM 827 O O . LYS A 1 112 ? -13.792 -0.100 12.380 1.00 96.56 112 LYS A O 1
ATOM 832 N N . THR A 1 113 ? -14.138 2.051 11.787 1.00 95.94 113 THR A N 1
ATOM 833 C CA . THR A 1 113 ? -13.867 2.669 13.098 1.00 95.94 113 THR A CA 1
ATOM 834 C C . THR A 1 113 ? -15.136 3.128 13.817 1.00 95.94 113 THR A C 1
ATOM 836 O O . THR A 1 113 ? -15.090 3.342 15.021 1.00 95.94 113 THR A O 1
ATOM 839 N N . ASP A 1 114 ? -16.256 3.250 13.096 1.00 88.12 114 ASP A N 1
ATOM 840 C CA . ASP A 1 114 ? -17.593 3.529 13.635 1.00 88.12 114 ASP A CA 1
ATOM 841 C C . ASP A 1 114 ? -18.540 2.379 13.216 1.00 88.12 114 ASP A C 1
ATOM 843 O O . ASP A 1 114 ? -18.866 2.269 12.027 1.00 88.12 114 ASP A O 1
ATOM 847 N N . PRO A 1 115 ? -18.804 1.409 14.115 1.00 64.50 115 PRO A N 1
ATOM 848 C CA . PRO A 1 115 ? -19.403 0.117 13.788 1.00 64.50 115 PRO A CA 1
ATOM 849 C C . PRO A 1 115 ? -20.827 0.035 13.257 1.00 64.50 115 PRO A C 1
ATOM 851 O O . PRO A 1 115 ? -21.733 0.692 13.804 1.00 64.50 115 PRO A O 1
#

Foldseek 3Di:
DQAPDDDVVVVVVVCVVCVVVPNCLAVVCCLPVPFLVCCVPPNDPVSNVPPNNCSRVVVFREKEFQAAPPDDPNSVPDDWAWEDDPPGTDTDGDGDPIRCPVPGPYYHYDHHHPD

pLDDT: mean 95.75, std 3.81, range [64.5, 98.69]

Secondary structure (DSSP, 8-state):
-------HHHHHHHHHHHHHTT-TTS-HHHIIIIIHHHHHHHS-HHHHHHHHHHHHHTSS-EEEE--BTTBSS-GGG---EEEEETTEEEEE----S-TTTTT-SEEEE--BS--